Protein AF-A0A1V6AEE1-F1 (afdb_monomer_lite)

Radius of gyration: 28.02 Å; chains: 1; bounding box: 63×24×75 Å

Structure (mmCIF, N/CA/C/O backbone):
data_AF-A0A1V6AEE1-F1
#
_entry.id   AF-A0A1V6AEE1-F1
#
loop_
_atom_site.group_PDB
_atom_site.id
_atom_site.type_symbol
_atom_site.label_atom_id
_atom_site.label_alt_id
_atom_site.label_comp_id
_atom_site.label_asym_id
_atom_site.label_entity_id
_atom_site.label_seq_id
_atom_site.pdbx_PDB_ins_code
_atom_site.Cartn_x
_atom_site.Cartn_y
_atom_site.Cartn_z
_atom_site.occupancy
_atom_site.B_iso_or_equiv
_atom_site.auth_seq_id
_atom_site.auth_comp_id
_atom_site.auth_asym_id
_atom_site.auth_atom_id
_atom_site.pdbx_PDB_model_num
ATOM 1 N N . MET A 1 1 ? 30.302 4.296 -27.143 1.00 49.47 1 MET A N 1
ATOM 2 C CA . MET A 1 1 ? 30.174 4.136 -25.678 1.00 49.47 1 MET A CA 1
ATOM 3 C C . MET A 1 1 ? 28.692 4.082 -25.349 1.00 49.47 1 MET A C 1
ATOM 5 O O . MET A 1 1 ? 27.970 4.949 -25.819 1.00 49.47 1 MET A O 1
ATOM 9 N N . ASN A 1 2 ? 28.214 3.049 -24.653 1.00 59.69 2 ASN A N 1
ATOM 10 C CA . ASN A 1 2 ? 26.804 2.990 -24.255 1.00 59.69 2 ASN A CA 1
ATOM 11 C C . ASN A 1 2 ? 26.633 3.829 -22.979 1.00 59.69 2 ASN A C 1
ATOM 13 O O . ASN A 1 2 ? 27.269 3.529 -21.971 1.00 59.69 2 ASN A O 1
ATOM 17 N N . ASN A 1 3 ? 25.814 4.882 -23.032 1.00 82.38 3 ASN A N 1
ATOM 18 C CA . ASN A 1 3 ? 25.557 5.756 -21.886 1.00 82.38 3 ASN A CA 1
ATOM 19 C C . ASN A 1 3 ? 24.645 5.038 -20.886 1.00 82.38 3 ASN A C 1
ATOM 21 O O . ASN A 1 3 ? 23.433 4.951 -21.079 1.00 82.38 3 ASN A O 1
ATOM 25 N N . ILE A 1 4 ? 25.239 4.495 -19.825 1.00 87.75 4 ILE A N 1
ATOM 26 C CA . ILE A 1 4 ? 24.498 3.863 -18.731 1.00 87.75 4 ILE A CA 1
ATOM 27 C C . ILE A 1 4 ? 23.800 4.956 -17.920 1.00 87.75 4 ILE A C 1
ATOM 29 O O . ILE A 1 4 ? 24.441 5.900 -17.460 1.00 87.75 4 ILE A O 1
ATOM 33 N N . THR A 1 5 ? 22.489 4.816 -17.729 1.00 88.56 5 THR A N 1
ATOM 34 C CA . THR A 1 5 ? 21.646 5.795 -17.034 1.00 88.56 5 THR A CA 1
ATOM 35 C C . THR A 1 5 ? 20.886 5.136 -15.890 1.00 88.56 5 THR A C 1
ATOM 37 O O . THR A 1 5 ? 20.420 4.004 -15.998 1.00 88.56 5 THR A O 1
ATOM 40 N N . HIS A 1 6 ? 20.748 5.853 -14.776 1.00 89.94 6 HIS A N 1
ATOM 41 C CA . HIS A 1 6 ? 19.919 5.428 -13.653 1.00 89.94 6 HIS A CA 1
ATOM 42 C C . HIS A 1 6 ? 18.505 5.997 -13.793 1.00 89.94 6 HIS A C 1
ATOM 44 O O . HIS A 1 6 ? 18.302 7.205 -13.655 1.00 89.94 6 HIS A O 1
ATOM 50 N N . LEU A 1 7 ? 17.541 5.120 -14.058 1.00 90.31 7 LEU A N 1
ATOM 51 C CA . LEU A 1 7 ? 16.137 5.432 -14.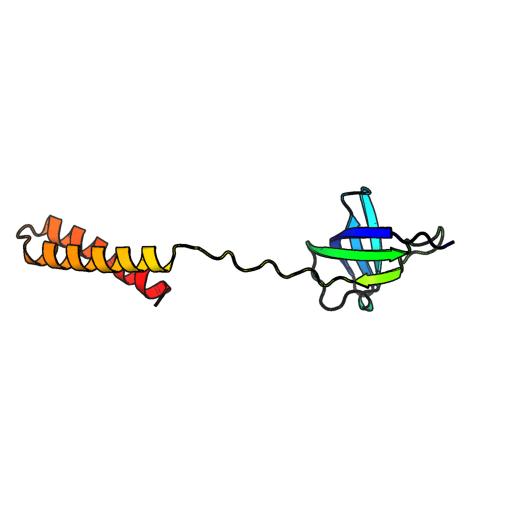278 1.00 90.31 7 LEU A CA 1
ATOM 52 C C . LEU A 1 7 ? 15.333 5.217 -12.992 1.00 90.31 7 LEU A C 1
ATOM 54 O O . LEU A 1 7 ? 15.110 4.087 -12.559 1.00 90.31 7 LEU A O 1
ATOM 58 N N . LYS A 1 8 ? 14.823 6.316 -12.433 1.00 91.69 8 LYS A N 1
ATOM 59 C CA . LYS A 1 8 ? 13.758 6.297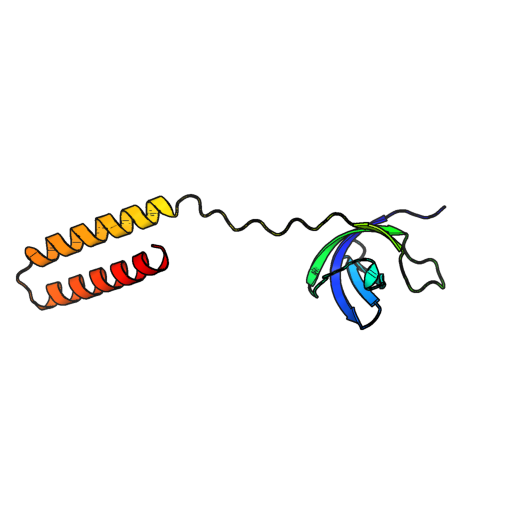 -11.423 1.00 91.69 8 LYS A CA 1
ATOM 60 C C . LYS A 1 8 ? 12.465 6.783 -12.051 1.00 91.69 8 LYS A C 1
ATOM 62 O O . LYS A 1 8 ? 12.425 7.877 -12.622 1.00 91.69 8 LYS A O 1
ATOM 67 N N . GLY A 1 9 ? 11.415 5.986 -11.930 1.00 91.88 9 GLY A N 1
ATOM 68 C CA . GLY A 1 9 ? 10.151 6.263 -12.598 1.00 91.88 9 GLY A CA 1
ATOM 69 C C . GLY A 1 9 ? 9.009 5.415 -12.072 1.00 91.88 9 GLY A C 1
ATOM 70 O O . GLY A 1 9 ? 9.118 4.766 -11.027 1.00 91.88 9 GLY A O 1
ATOM 71 N N . PHE A 1 10 ? 7.909 5.438 -12.807 1.00 92.75 10 PHE A N 1
ATOM 72 C CA . PHE A 1 10 ? 6.789 4.535 -12.594 1.00 92.75 10 PHE A CA 1
ATOM 73 C C . PHE A 1 10 ? 6.329 3.951 -13.924 1.00 92.75 10 PHE A C 1
ATOM 75 O O . PHE A 1 10 ? 6.543 4.550 -14.980 1.00 92.75 10 PHE A O 1
ATOM 82 N N . ILE A 1 11 ? 5.712 2.778 -13.859 1.00 93.06 11 ILE A N 1
ATOM 83 C CA . ILE A 1 11 ? 5.135 2.119 -15.027 1.00 93.06 11 ILE A CA 1
ATOM 84 C C . ILE A 1 11 ? 3.871 2.880 -15.433 1.00 93.06 11 ILE A C 1
ATOM 86 O O . ILE A 1 11 ? 2.918 2.953 -14.660 1.00 93.06 11 ILE A O 1
ATOM 90 N N . GLU A 1 12 ? 3.883 3.494 -16.612 1.00 93.56 12 GLU A N 1
ATOM 91 C CA . GLU A 1 12 ? 2.758 4.277 -17.140 1.00 93.56 12 GLU A CA 1
ATOM 92 C C . GLU A 1 12 ? 1.739 3.370 -17.837 1.00 93.56 12 GLU A C 1
ATOM 94 O O . GLU A 1 12 ? 0.537 3.528 -17.638 1.00 93.56 12 GLU A O 1
ATOM 99 N N . SER A 1 13 ? 2.215 2.390 -18.608 1.00 93.12 13 SER A N 1
ATOM 100 C CA . SER A 1 13 ? 1.375 1.419 -19.308 1.00 93.12 13 SER A CA 1
ATOM 101 C C . SER A 1 13 ? 2.107 0.095 -19.528 1.00 93.12 13 SER A C 1
ATOM 103 O O . SER A 1 13 ? 3.340 0.033 -19.540 1.00 93.12 13 SER A O 1
ATOM 105 N N . ILE A 1 14 ? 1.323 -0.970 -19.686 1.00 92.50 14 ILE A N 1
ATOM 106 C CA . ILE A 1 14 ? 1.785 -2.319 -20.010 1.00 92.50 14 ILE A CA 1
ATOM 107 C C . ILE A 1 14 ? 0.949 -2.792 -21.200 1.00 92.50 14 ILE A C 1
ATOM 109 O O . ILE A 1 14 ? -0.279 -2.765 -21.126 1.00 92.50 14 ILE A O 1
ATOM 113 N N . ASN A 1 15 ? 1.622 -3.193 -22.273 1.00 89.81 15 ASN A N 1
ATOM 114 C CA . ASN A 1 15 ? 1.046 -3.837 -23.453 1.00 89.81 15 ASN A CA 1
ATOM 115 C C . ASN A 1 15 ? 1.486 -5.313 -23.492 1.00 89.81 15 ASN A C 1
ATOM 117 O O . ASN A 1 15 ? 2.300 -5.732 -22.670 1.00 89.81 15 ASN A O 1
ATOM 121 N N . ASP A 1 16 ? 1.008 -6.081 -24.475 1.00 85.38 16 ASP A N 1
ATOM 122 C CA . ASP A 1 16 ? 1.259 -7.531 -24.565 1.00 85.38 16 ASP A CA 1
ATOM 123 C C . ASP A 1 16 ? 2.753 -7.919 -24.595 1.00 85.38 16 ASP A C 1
ATOM 125 O O . ASP A 1 16 ? 3.124 -8.955 -24.050 1.00 85.38 16 ASP A O 1
ATOM 129 N N . ASP A 1 17 ? 3.623 -7.082 -25.179 1.00 89.75 17 ASP A N 1
ATOM 130 C CA . ASP A 1 17 ? 5.069 -7.360 -25.303 1.00 89.75 17 ASP A CA 1
ATOM 131 C C . ASP A 1 17 ? 5.969 -6.282 -24.664 1.00 89.75 17 ASP A C 1
ATOM 133 O O . ASP A 1 17 ? 7.171 -6.479 -24.463 1.00 89.75 17 ASP A O 1
ATOM 137 N N . THR A 1 18 ? 5.405 -5.123 -24.305 1.00 92.81 18 THR A N 1
ATOM 138 C CA . THR A 1 18 ? 6.192 -3.954 -23.884 1.00 92.81 18 THR A CA 1
ATOM 139 C C . THR A 1 18 ? 5.668 -3.282 -22.624 1.00 92.81 18 THR A C 1
ATOM 141 O O . THR A 1 18 ? 4.470 -3.239 -22.352 1.00 92.81 18 THR A O 1
ATOM 144 N N . ILE A 1 19 ? 6.594 -2.711 -21.857 1.00 93.25 19 ILE A N 1
ATOM 145 C CA . ILE A 1 19 ? 6.320 -1.908 -20.666 1.00 93.25 19 ILE A CA 1
ATOM 146 C C . ILE A 1 19 ? 6.836 -0.493 -20.913 1.00 93.25 19 ILE A C 1
ATOM 148 O O . ILE A 1 19 ? 8.016 -0.304 -21.221 1.00 93.25 19 ILE A O 1
ATOM 152 N N . CYS A 1 20 ? 5.968 0.502 -20.725 1.00 93.62 20 CYS A N 1
ATOM 153 C CA . CYS A 1 20 ? 6.343 1.910 -20.748 1.00 93.62 20 CYS A CA 1
ATOM 154 C C . CYS A 1 20 ? 6.621 2.405 -19.327 1.00 93.62 20 CYS A C 1
ATOM 156 O O . CYS A 1 20 ? 5.742 2.390 -18.460 1.00 93.62 20 CYS A O 1
ATOM 158 N N . VAL A 1 21 ? 7.839 2.887 -19.089 1.00 93.44 21 VAL A N 1
ATOM 159 C CA . VAL A 1 21 ? 8.222 3.553 -17.842 1.00 93.44 21 VAL A CA 1
ATOM 160 C C . VAL A 1 21 ? 8.404 5.037 -18.103 1.00 93.44 21 VAL A C 1
ATOM 162 O O . VAL A 1 21 ? 9.221 5.443 -18.930 1.00 93.44 21 VAL A O 1
ATOM 165 N N . PHE A 1 22 ? 7.703 5.856 -17.330 1.00 93.94 22 PHE A N 1
ATOM 166 C CA . PHE A 1 22 ? 7.870 7.300 -17.356 1.00 93.94 22 PHE A CA 1
ATOM 167 C C . PHE A 1 22 ? 8.815 7.760 -16.241 1.00 93.94 22 PHE A C 1
ATOM 169 O O . PHE A 1 22 ? 8.624 7.435 -15.061 1.00 93.94 22 PHE A O 1
ATOM 176 N N . SER A 1 23 ? 9.826 8.556 -16.601 1.00 93.00 23 SER A N 1
ATOM 177 C CA . SER A 1 23 ? 10.674 9.252 -15.632 1.00 93.00 23 SER A CA 1
ATOM 178 C C . SER A 1 23 ? 10.273 10.711 -15.501 1.00 93.00 23 SER A C 1
ATOM 180 O O . SER A 1 23 ? 10.400 11.490 -16.441 1.00 93.00 23 SER A O 1
ATOM 182 N N . LYS A 1 24 ? 9.900 11.117 -14.284 1.00 89.19 24 LYS A N 1
ATOM 183 C CA . LYS A 1 24 ? 9.670 12.533 -13.960 1.00 89.19 24 LYS A CA 1
ATOM 184 C C . LYS A 1 24 ? 10.940 13.379 -14.029 1.00 89.19 24 LYS A C 1
ATOM 186 O O . LYS A 1 24 ? 10.840 14.578 -14.243 1.00 89.19 24 LYS A O 1
ATOM 191 N N . LYS A 1 25 ? 12.110 12.776 -13.791 1.00 87.75 25 LYS A N 1
ATOM 192 C CA . LYS A 1 25 ? 13.382 13.503 -13.715 1.00 87.75 25 LYS A CA 1
ATOM 193 C C . LYS A 1 25 ? 13.769 14.063 -15.080 1.00 87.75 25 LYS A C 1
ATOM 195 O O . LYS A 1 25 ? 14.105 15.234 -15.187 1.00 87.75 25 LYS A O 1
ATOM 200 N N . ASP A 1 26 ? 13.679 13.209 -16.090 1.00 85.75 26 ASP A N 1
ATOM 201 C CA . ASP A 1 26 ? 14.119 13.528 -17.445 1.00 85.75 26 ASP A CA 1
ATOM 202 C C . ASP A 1 26 ? 12.925 13.859 -18.364 1.00 85.75 26 ASP A C 1
ATOM 204 O O . ASP A 1 26 ? 13.114 14.170 -19.532 1.00 85.75 26 ASP A O 1
ATOM 208 N N . ASN A 1 27 ? 11.694 13.804 -17.830 1.00 89.12 27 ASN A N 1
ATOM 209 C CA . ASN A 1 27 ? 10.426 13.978 -18.547 1.00 89.12 27 ASN A CA 1
ATOM 210 C C . ASN A 1 27 ? 10.322 13.111 -19.818 1.00 89.12 27 ASN A C 1
ATOM 212 O O . ASN A 1 27 ? 9.785 13.529 -20.842 1.00 89.12 27 ASN A O 1
ATOM 216 N N . CYS A 1 28 ? 10.849 11.888 -19.736 1.00 89.31 28 CYS A N 1
ATOM 217 C CA . CYS A 1 28 ? 10.992 10.962 -20.855 1.00 89.31 28 CYS A CA 1
ATOM 218 C C . CYS A 1 28 ? 10.282 9.636 -20.578 1.00 89.31 28 CYS A C 1
ATOM 220 O O . CYS A 1 28 ? 10.165 9.192 -19.429 1.00 89.31 28 CYS A O 1
ATOM 222 N N . ARG A 1 29 ? 9.844 8.989 -21.662 1.00 91.62 29 ARG A N 1
ATOM 223 C CA . ARG A 1 29 ? 9.293 7.631 -21.665 1.00 91.62 29 ARG A CA 1
ATOM 224 C C . ARG A 1 29 ? 10.338 6.656 -22.181 1.00 91.62 29 ARG A C 1
ATOM 226 O O . ARG A 1 29 ? 11.010 6.938 -23.168 1.00 91.62 29 ARG A O 1
ATOM 233 N N . TYR A 1 30 ? 10.440 5.515 -21.519 1.00 92.44 30 TYR A N 1
ATOM 234 C CA . TYR A 1 30 ? 11.338 4.431 -21.889 1.00 92.44 30 TYR A CA 1
ATOM 235 C C . TYR A 1 30 ? 10.520 3.161 -22.091 1.00 92.44 30 TYR A C 1
ATOM 237 O O . TYR A 1 30 ? 9.717 2.803 -21.229 1.00 92.44 30 TYR A O 1
ATOM 245 N N . LEU A 1 31 ? 10.733 2.491 -23.220 1.00 93.31 31 LEU A N 1
ATOM 246 C CA . LEU A 1 31 ? 10.094 1.219 -23.539 1.00 93.31 31 LEU A CA 1
ATOM 247 C C . LEU A 1 31 ? 11.045 0.066 -23.227 1.00 93.31 31 LEU A C 1
ATOM 249 O O . LEU A 1 31 ? 12.230 0.125 -23.556 1.00 93.31 31 LEU A O 1
ATOM 253 N N . PHE A 1 32 ? 10.513 -0.982 -22.611 1.00 92.25 32 PHE A N 1
ATOM 254 C CA . PHE A 1 32 ? 11.228 -2.212 -22.266 1.00 92.25 32 PHE A CA 1
ATOM 255 C C . PHE A 1 32 ? 10.404 -3.424 -22.679 1.00 92.25 32 PHE A C 1
ATOM 257 O O . PHE A 1 32 ? 9.189 -3.308 -22.847 1.00 92.25 32 PHE A O 1
ATOM 264 N N . LYS A 1 33 ? 11.037 -4.595 -22.794 1.00 91.31 33 LYS A N 1
ATOM 265 C CA . LYS A 1 33 ? 10.291 -5.845 -22.971 1.00 91.31 33 LYS A CA 1
ATOM 266 C C . LYS A 1 33 ? 9.592 -6.229 -21.677 1.00 91.31 33 LYS A C 1
ATOM 268 O O . LYS A 1 33 ? 10.142 -6.041 -20.589 1.00 91.31 33 LYS A O 1
ATOM 273 N N . ILE A 1 34 ? 8.419 -6.843 -21.791 1.00 88.81 34 ILE A N 1
ATOM 274 C CA . ILE A 1 34 ? 7.667 -7.325 -20.626 1.00 88.81 34 ILE A CA 1
ATOM 275 C C . ILE A 1 34 ? 8.456 -8.354 -19.798 1.00 88.81 34 ILE A C 1
ATOM 277 O O . ILE A 1 34 ? 8.363 -8.385 -18.571 1.00 88.81 34 ILE A O 1
ATOM 281 N N . THR A 1 35 ? 9.315 -9.136 -20.457 1.00 87.25 35 THR A N 1
ATOM 282 C CA . THR A 1 35 ? 10.194 -10.128 -19.824 1.00 87.25 35 THR A CA 1
ATOM 283 C C . THR A 1 35 ? 11.257 -9.518 -18.916 1.00 87.25 35 THR A C 1
ATOM 285 O O . THR A 1 35 ? 11.738 -10.196 -18.010 1.00 87.25 35 THR A O 1
ATOM 288 N N . ASP A 1 36 ? 11.633 -8.257 -19.140 1.00 86.19 36 ASP A N 1
ATOM 289 C CA . ASP A 1 36 ? 12.726 -7.619 -18.402 1.00 86.19 36 ASP A CA 1
ATOM 290 C C . ASP A 1 36 ? 12.281 -7.126 -17.013 1.00 86.19 36 ASP A C 1
ATOM 292 O O . ASP A 1 36 ? 13.112 -6.942 -16.120 1.00 86.19 36 ASP A O 1
ATOM 296 N N . ILE A 1 37 ? 10.972 -6.926 -16.811 1.00 85.25 37 ILE A N 1
ATOM 297 C CA . ILE A 1 37 ? 10.373 -6.519 -15.532 1.00 85.25 37 ILE A CA 1
ATOM 298 C C . ILE A 1 37 ? 9.189 -7.451 -15.212 1.00 85.25 37 ILE A C 1
ATOM 300 O O . ILE A 1 37 ? 8.024 -7.070 -15.388 1.00 85.25 37 ILE A O 1
ATOM 304 N N . PRO A 1 38 ? 9.459 -8.680 -14.733 1.00 81.06 38 PRO A N 1
ATOM 305 C CA . PRO A 1 38 ? 8.413 -9.658 -14.460 1.00 81.06 38 PRO A CA 1
ATOM 306 C C . PRO A 1 38 ? 7.496 -9.203 -13.316 1.00 81.06 38 PRO A C 1
ATOM 308 O O . PRO A 1 38 ? 7.947 -8.583 -12.351 1.00 81.06 38 PRO A O 1
ATOM 311 N N . ASN A 1 39 ? 6.213 -9.576 -13.391 1.00 82.50 39 ASN A N 1
ATOM 312 C CA . ASN A 1 39 ? 5.176 -9.267 -12.390 1.00 82.50 39 ASN A CA 1
ATOM 313 C C . ASN A 1 39 ? 4.945 -7.765 -12.135 1.00 82.50 39 ASN A C 1
ATOM 315 O O . ASN A 1 39 ? 4.532 -7.377 -11.040 1.00 82.50 39 ASN A O 1
ATOM 319 N N . SER A 1 40 ? 5.221 -6.927 -13.129 1.00 83.69 40 SER A N 1
ATOM 320 C CA . SER A 1 40 ? 4.972 -5.490 -13.087 1.00 83.69 40 SER A CA 1
ATOM 321 C C . SER A 1 40 ? 3.479 -5.157 -13.142 1.00 83.69 40 SER A C 1
ATOM 323 O O . SER A 1 40 ? 2.697 -5.828 -13.816 1.00 83.69 40 SER A O 1
ATOM 325 N N . LYS A 1 41 ? 3.079 -4.088 -12.447 1.00 87.06 41 LYS A N 1
ATOM 326 C CA . LYS A 1 41 ? 1.746 -3.486 -12.554 1.00 87.06 41 LYS A CA 1
ATOM 327 C C . LYS A 1 41 ? 1.840 -2.017 -12.941 1.00 87.06 41 LYS A C 1
ATOM 329 O O . LYS A 1 41 ? 2.807 -1.327 -12.621 1.00 87.06 41 LYS A O 1
ATOM 334 N N . THR A 1 42 ? 0.798 -1.518 -13.598 1.00 89.62 42 THR A N 1
ATOM 335 C CA . THR A 1 42 ? 0.646 -0.085 -13.862 1.00 89.62 42 THR A CA 1
ATOM 336 C C . THR A 1 42 ? 0.741 0.700 -12.552 1.00 89.62 42 THR A C 1
ATOM 338 O O . THR A 1 42 ? 0.189 0.288 -11.532 1.00 89.62 42 THR A O 1
ATOM 341 N N . PHE A 1 43 ? 1.445 1.830 -12.588 1.00 89.44 43 PHE A N 1
ATOM 342 C CA . PHE A 1 43 ? 1.801 2.694 -11.458 1.00 89.44 43 PHE A CA 1
ATOM 343 C C . PHE A 1 43 ? 2.839 2.144 -10.468 1.00 89.44 43 PHE A C 1
ATOM 345 O O . PHE A 1 43 ? 3.191 2.854 -9.516 1.00 89.44 43 PHE A O 1
ATOM 352 N N . ASP A 1 44 ? 3.408 0.955 -10.696 1.00 88.31 44 ASP A N 1
ATOM 353 C CA . ASP A 1 44 ? 4.524 0.480 -9.878 1.00 88.31 44 ASP A CA 1
ATOM 354 C C . ASP A 1 44 ? 5.741 1.394 -10.032 1.00 88.31 44 ASP A C 1
ATOM 356 O O . ASP A 1 44 ? 6.119 1.801 -11.132 1.00 88.31 44 ASP A O 1
ATOM 360 N N . LYS A 1 45 ? 6.385 1.703 -8.904 1.00 89.31 45 LYS A N 1
ATOM 361 C CA . LYS A 1 45 ? 7.639 2.462 -8.882 1.00 89.31 45 LYS A CA 1
ATOM 362 C C . LYS A 1 45 ? 8.802 1.547 -9.234 1.00 89.31 45 LYS A C 1
ATOM 364 O O . LYS A 1 45 ? 8.947 0.476 -8.641 1.00 89.31 45 LYS A O 1
ATOM 369 N N . VAL A 1 46 ? 9.675 2.024 -10.113 1.00 88.69 46 VAL A N 1
ATOM 370 C CA . VAL A 1 46 ? 10.857 1.289 -10.571 1.00 88.69 46 VAL A CA 1
ATOM 371 C C . VAL A 1 46 ? 12.137 2.088 -10.335 1.00 88.69 46 VAL A C 1
ATOM 373 O O . VAL A 1 46 ? 12.144 3.321 -10.392 1.00 88.69 46 VAL A O 1
ATOM 376 N N . ASP A 1 47 ? 13.214 1.360 -10.043 1.00 89.62 47 ASP A N 1
ATOM 377 C CA . ASP A 1 47 ? 14.570 1.881 -9.858 1.00 89.62 47 ASP A CA 1
ATOM 378 C C . ASP A 1 47 ? 15.530 0.982 -10.654 1.00 89.62 47 ASP A C 1
ATOM 380 O O . ASP A 1 47 ? 15.869 -0.130 -10.230 1.00 89.62 47 ASP A O 1
ATOM 384 N N . LEU A 1 48 ? 15.870 1.417 -11.867 1.00 89.12 48 LEU A N 1
ATOM 385 C CA . LEU A 1 48 ? 16.529 0.608 -12.893 1.00 89.12 48 LEU A CA 1
ATOM 386 C C . LEU A 1 48 ? 17.848 1.250 -13.330 1.00 89.12 48 LEU A C 1
ATOM 388 O O . LEU A 1 48 ? 17.961 2.468 -13.450 1.00 89.12 48 LEU A O 1
ATOM 392 N N . LEU A 1 49 ? 18.845 0.427 -13.638 1.00 90.88 49 LEU A N 1
ATOM 393 C CA . LEU A 1 49 ? 20.006 0.829 -14.428 1.00 90.88 49 LEU A CA 1
ATOM 394 C C . LEU A 1 49 ? 19.781 0.383 -15.866 1.00 90.88 49 LEU A C 1
ATOM 396 O O . LEU A 1 49 ? 19.607 -0.810 -16.122 1.00 90.88 49 LEU A O 1
ATOM 400 N N . ILE A 1 50 ? 19.783 1.339 -16.789 1.00 91.94 50 ILE A N 1
ATOM 401 C CA . ILE A 1 50 ? 19.396 1.123 -18.182 1.00 91.94 50 ILE A CA 1
ATOM 402 C C . ILE A 1 50 ? 20.452 1.638 -19.155 1.00 91.94 50 ILE A C 1
ATOM 404 O O . ILE A 1 50 ? 21.254 2.516 -18.835 1.00 91.94 50 ILE A O 1
ATOM 408 N N . ILE A 1 51 ? 20.403 1.116 -20.372 1.00 90.81 51 ILE A N 1
ATOM 409 C CA . ILE A 1 51 ? 20.971 1.737 -21.563 1.00 90.81 51 ILE A CA 1
ATOM 410 C C . ILE A 1 51 ? 19.773 2.238 -22.381 1.00 90.81 51 ILE A C 1
ATOM 412 O O . ILE A 1 51 ? 18.987 1.402 -22.838 1.00 90.81 51 ILE A O 1
ATOM 416 N N . PRO A 1 52 ? 19.595 3.563 -22.534 1.00 89.00 52 PRO A N 1
ATOM 417 C CA . PRO A 1 52 ? 18.549 4.115 -23.388 1.00 89.00 52 PRO A CA 1
ATOM 418 C C . PRO A 1 52 ? 18.685 3.606 -24.825 1.00 89.00 52 PRO A C 1
ATOM 420 O O . PRO A 1 52 ? 19.805 3.394 -25.300 1.00 89.00 52 PRO A O 1
ATOM 423 N N . ALA A 1 53 ? 17.554 3.438 -25.507 1.00 88.38 53 ALA A N 1
ATOM 424 C CA . ALA A 1 53 ? 17.527 3.077 -26.919 1.00 88.38 53 ALA A CA 1
ATOM 425 C C . ALA A 1 53 ? 18.317 4.093 -27.762 1.00 88.38 53 ALA A C 1
ATOM 427 O O . ALA A 1 53 ? 18.256 5.306 -27.523 1.00 88.38 53 ALA A O 1
ATOM 428 N N . LYS A 1 54 ? 19.086 3.604 -28.737 1.00 85.31 54 LYS A N 1
ATOM 429 C CA . LYS A 1 54 ? 19.766 4.477 -29.704 1.00 85.31 54 LYS A CA 1
ATOM 430 C C . LYS A 1 54 ? 18.763 5.034 -30.722 1.00 85.31 54 LYS A C 1
ATOM 432 O O . LYS A 1 54 ? 17.696 4.455 -30.899 1.00 85.31 54 LYS A O 1
ATOM 437 N N . PRO A 1 55 ? 19.090 6.123 -31.441 1.00 76.12 55 PRO A N 1
ATOM 438 C CA . PRO A 1 55 ? 18.265 6.582 -32.556 1.00 76.12 55 PRO A CA 1
ATOM 439 C C . PRO A 1 55 ? 18.028 5.444 -33.565 1.00 76.12 55 PRO A C 1
ATOM 441 O O . PRO A 1 55 ? 18.990 4.901 -34.106 1.00 76.12 55 PRO A O 1
ATOM 444 N N . GLY A 1 56 ? 16.762 5.077 -33.786 1.00 76.19 56 GLY A N 1
ATOM 445 C CA . GLY A 1 56 ? 16.358 3.948 -34.638 1.00 76.19 56 GLY A CA 1
ATOM 446 C C . GLY A 1 56 ? 16.098 2.626 -33.901 1.00 76.19 56 GLY A C 1
ATOM 447 O O . GLY A 1 56 ? 15.617 1.682 -34.517 1.00 76.19 56 GLY A O 1
ATOM 448 N N . GLU A 1 57 ? 16.372 2.552 -32.598 1.00 82.81 57 GLU A N 1
ATOM 449 C CA . GLU A 1 57 ? 15.945 1.452 -31.729 1.00 82.81 57 GLU A CA 1
ATOM 450 C C . GLU A 1 57 ? 14.706 1.881 -30.928 1.00 82.81 57 GLU A C 1
ATOM 452 O O . GLU A 1 57 ? 14.629 3.005 -30.435 1.00 82.81 57 GLU A O 1
ATOM 457 N N . GLU A 1 58 ? 13.738 0.978 -30.770 1.00 81.62 58 GLU A N 1
ATOM 458 C CA . GLU A 1 58 ? 12.507 1.264 -30.018 1.00 81.62 58 GLU A CA 1
ATOM 459 C C . GLU A 1 58 ? 12.626 0.909 -28.529 1.00 81.62 58 GLU A C 1
ATOM 461 O O . GLU A 1 58 ? 12.017 1.557 -27.679 1.00 81.62 58 GLU A O 1
ATOM 466 N N . LEU A 1 59 ? 13.429 -0.108 -28.195 1.00 89.75 59 LEU A N 1
ATOM 467 C CA . LEU A 1 59 ? 13.499 -0.681 -26.850 1.00 89.75 59 LEU A CA 1
ATOM 468 C C . LEU A 1 59 ? 14.809 -0.329 -26.147 1.00 89.75 59 LEU A C 1
ATOM 470 O O . LEU A 1 59 ? 15.904 -0.536 -26.667 1.00 89.75 59 LEU A O 1
ATOM 474 N N . SER A 1 60 ? 14.686 0.158 -24.916 1.00 90.44 60 SER A N 1
ATOM 475 C CA . SER A 1 60 ? 15.809 0.357 -24.004 1.00 90.44 60 SER A CA 1
ATOM 476 C C . SER A 1 60 ? 16.192 -0.967 -23.342 1.00 90.44 60 SER A C 1
ATOM 478 O O . SER A 1 60 ? 15.357 -1.850 -23.147 1.00 90.44 60 SER A O 1
ATOM 480 N N . ARG A 1 61 ? 17.462 -1.110 -22.953 1.00 89.25 61 ARG A N 1
ATOM 481 C CA . ARG A 1 61 ? 17.966 -2.334 -22.314 1.00 89.25 61 ARG A CA 1
ATOM 482 C C . ARG A 1 61 ? 18.146 -2.138 -20.816 1.00 89.25 61 ARG A C 1
ATOM 484 O O . ARG A 1 61 ? 18.804 -1.187 -20.398 1.00 89.25 61 ARG A O 1
ATOM 491 N N . ILE A 1 62 ? 17.640 -3.066 -20.008 1.00 89.94 62 ILE A N 1
ATOM 492 C CA . ILE A 1 62 ? 17.874 -3.086 -18.557 1.00 89.94 62 ILE A CA 1
ATOM 493 C C . ILE A 1 62 ? 19.174 -3.842 -18.267 1.00 89.94 62 ILE A C 1
ATOM 495 O O . ILE A 1 62 ? 19.379 -4.962 -18.728 1.00 89.94 62 ILE A O 1
ATOM 499 N N . LEU A 1 63 ? 20.074 -3.212 -17.512 1.00 86.88 63 LEU A N 1
ATOM 500 C CA . LEU A 1 63 ? 21.308 -3.828 -17.016 1.00 86.88 63 LEU A CA 1
ATOM 501 C C . LEU A 1 63 ? 21.127 -4.401 -15.613 1.00 86.88 63 LEU A C 1
ATOM 503 O O . LEU A 1 63 ? 21.716 -5.421 -15.271 1.00 86.88 63 LEU A O 1
ATOM 507 N N . SER A 1 64 ? 20.337 -3.725 -14.783 1.00 81.69 64 SER A N 1
ATOM 508 C CA . SER A 1 64 ? 20.029 -4.173 -13.432 1.00 81.69 64 SER A CA 1
ATOM 509 C C . SER A 1 64 ? 18.715 -3.556 -12.979 1.00 81.69 64 SER A C 1
ATOM 511 O O . SER A 1 64 ? 18.506 -2.351 -13.128 1.00 81.69 64 SER A O 1
ATOM 513 N N . ALA A 1 65 ? 17.846 -4.378 -12.401 1.00 76.94 65 ALA A N 1
ATOM 514 C CA . ALA A 1 65 ? 16.665 -3.923 -11.693 1.00 76.94 65 ALA A CA 1
ATOM 515 C C . ALA A 1 65 ? 16.927 -4.050 -10.192 1.00 76.94 65 ALA A C 1
ATOM 517 O O . ALA A 1 65 ? 17.159 -5.154 -9.690 1.00 76.94 65 ALA A O 1
ATOM 518 N N . LYS A 1 66 ? 16.888 -2.937 -9.452 1.00 69.31 66 LYS A N 1
ATOM 519 C CA . LYS A 1 66 ? 16.780 -3.047 -7.996 1.00 69.31 66 LYS A CA 1
ATOM 520 C C . LYS A 1 66 ? 15.325 -3.386 -7.683 1.00 69.31 66 LYS A C 1
ATOM 522 O O . LYS A 1 66 ? 14.442 -2.656 -8.135 1.00 69.31 66 LYS A O 1
ATOM 527 N N . PRO A 1 67 ? 15.045 -4.449 -6.909 1.00 60.06 67 PRO A N 1
ATOM 528 C CA . PRO A 1 67 ? 13.681 -4.720 -6.487 1.00 60.06 67 PRO A CA 1
ATOM 529 C C . PRO A 1 67 ? 13.171 -3.490 -5.737 1.00 60.06 67 PRO A C 1
ATOM 531 O O . PRO A 1 67 ? 13.792 -3.052 -4.758 1.00 60.06 67 PRO A O 1
ATOM 534 N N . SER A 1 68 ? 12.069 -2.900 -6.212 1.00 60.12 68 SER A N 1
ATOM 535 C CA . SER A 1 68 ? 11.444 -1.803 -5.486 1.00 60.12 68 SER A CA 1
ATOM 536 C C . SER A 1 68 ? 11.028 -2.371 -4.131 1.00 60.12 68 SER A C 1
ATOM 538 O O . SER A 1 68 ? 10.306 -3.366 -4.025 1.00 60.12 68 SER A O 1
ATOM 540 N N . LYS A 1 69 ? 11.616 -1.837 -3.056 1.00 58.66 69 LYS A N 1
ATOM 541 C CA . LYS A 1 69 ? 11.290 -2.303 -1.710 1.00 58.66 69 LYS A CA 1
ATOM 542 C C . LYS A 1 69 ? 9.799 -2.057 -1.527 1.00 58.66 69 LYS A C 1
ATOM 544 O O . LYS A 1 69 ? 9.379 -0.900 -1.548 1.00 58.66 69 LYS A O 1
ATOM 549 N N . LYS A 1 70 ? 9.021 -3.133 -1.355 1.00 59.47 70 LYS A N 1
ATOM 550 C CA . LYS A 1 70 ? 7.601 -3.026 -1.009 1.00 59.47 70 LYS A CA 1
ATOM 551 C C . LYS A 1 70 ? 7.478 -2.029 0.149 1.00 59.47 70 LYS A C 1
ATOM 553 O O . LYS A 1 70 ? 8.272 -2.131 1.096 1.00 59.47 70 LYS A O 1
ATOM 558 N N . PRO A 1 71 ? 6.562 -1.048 0.072 1.00 61.97 71 PRO A N 1
ATOM 559 C CA . PRO A 1 71 ? 6.369 -0.113 1.166 1.00 61.97 71 PRO A CA 1
ATOM 560 C C . PRO A 1 71 ? 6.104 -0.928 2.429 1.00 61.97 71 PRO A C 1
ATOM 562 O O . PRO A 1 71 ? 5.253 -1.818 2.443 1.00 61.97 71 PRO A O 1
ATOM 565 N N . LYS A 1 72 ? 6.905 -0.688 3.470 1.00 64.88 72 LYS A N 1
ATOM 566 C CA . LYS A 1 72 ? 6.693 -1.360 4.749 1.00 64.88 72 LYS A CA 1
ATOM 567 C C . LYS A 1 72 ? 5.314 -0.938 5.263 1.00 64.88 72 LYS A C 1
ATOM 569 O O . LYS A 1 72 ? 5.002 0.251 5.165 1.00 64.88 72 LYS A O 1
ATOM 574 N N . PRO A 1 73 ? 4.517 -1.864 5.823 1.00 65.25 73 PRO A N 1
ATOM 575 C CA . PRO A 1 73 ? 3.312 -1.491 6.547 1.00 65.25 73 PRO A CA 1
ATOM 576 C C . PRO A 1 73 ? 3.648 -0.390 7.552 1.00 65.25 73 PRO A C 1
ATOM 578 O O . PRO A 1 73 ? 4.692 -0.450 8.215 1.00 65.25 73 PRO A O 1
ATOM 581 N N . ILE A 1 74 ? 2.791 0.627 7.633 1.00 68.94 74 ILE A N 1
ATOM 582 C CA . ILE A 1 74 ? 2.942 1.704 8.610 1.00 68.94 74 ILE A CA 1
ATOM 583 C C . ILE A 1 74 ? 2.890 1.050 9.992 1.00 68.94 74 ILE A C 1
ATOM 585 O O . ILE A 1 74 ? 1.862 0.517 10.400 1.00 68.94 74 ILE A O 1
ATOM 589 N N . LYS A 1 75 ? 4.019 1.048 10.706 1.00 61.47 75 LYS A N 1
ATOM 590 C CA . LYS A 1 75 ? 4.056 0.602 12.098 1.00 61.47 75 LYS A CA 1
ATOM 591 C C . LYS A 1 75 ? 3.381 1.675 12.946 1.00 61.47 75 LYS A C 1
ATOM 593 O O . LYS A 1 75 ? 3.972 2.724 13.188 1.00 61.47 75 LYS A O 1
ATOM 598 N N . ILE A 1 76 ? 2.153 1.421 13.386 1.00 66.69 76 ILE A N 1
ATOM 599 C CA . ILE A 1 76 ? 1.459 2.287 14.342 1.00 66.69 76 ILE A CA 1
ATOM 600 C C . ILE A 1 76 ? 2.098 2.041 15.714 1.00 66.69 76 ILE A C 1
ATOM 602 O O . ILE A 1 76 ? 1.846 1.019 16.348 1.00 66.69 76 ILE A O 1
ATOM 606 N N . ALA A 1 77 ? 2.966 2.956 16.152 1.00 61.69 77 ALA A N 1
ATOM 607 C CA . ALA A 1 77 ? 3.826 2.769 17.325 1.00 61.69 77 ALA A CA 1
ATOM 608 C C . ALA A 1 77 ? 3.074 2.610 18.664 1.00 61.69 77 ALA A C 1
ATOM 610 O O . ALA A 1 77 ? 3.664 2.138 19.625 1.00 61.69 77 ALA A O 1
ATOM 611 N N . ASN A 1 78 ? 1.780 2.936 18.725 1.00 71.25 78 ASN A N 1
ATOM 612 C CA . ASN A 1 78 ? 1.020 3.022 19.980 1.00 71.25 78 ASN A CA 1
ATOM 613 C C . ASN A 1 78 ? -0.291 2.219 19.963 1.00 71.25 78 ASN A C 1
ATOM 615 O O . ASN A 1 78 ? -1.203 2.489 20.744 1.00 71.25 78 ASN A O 1
ATOM 619 N N . PHE A 1 79 ? -0.412 1.247 19.060 1.00 73.88 79 PHE A N 1
ATOM 620 C CA . PHE A 1 79 ? -1.660 0.508 18.873 1.00 73.88 79 PHE A CA 1
ATOM 621 C C . PHE A 1 79 ? -2.043 -0.355 20.091 1.00 73.88 79 PHE A C 1
ATOM 623 O O . PHE A 1 79 ? -3.193 -0.354 20.523 1.00 73.88 79 PHE A O 1
ATOM 630 N N . SER A 1 80 ? -1.065 -1.019 20.712 1.00 81.31 80 SER A N 1
ATOM 631 C CA . SER A 1 80 ? -1.263 -1.797 21.944 1.00 81.31 80 SER A CA 1
ATOM 632 C C . SER A 1 80 ? -1.700 -0.922 23.122 1.00 81.31 80 SER A C 1
ATOM 634 O O . SER A 1 80 ? -2.566 -1.311 23.904 1.00 81.31 80 SER A O 1
ATOM 636 N N . THR A 1 81 ? -1.137 0.283 23.228 1.00 84.44 81 THR A N 1
ATOM 637 C CA . THR A 1 81 ? -1.509 1.270 24.246 1.00 84.44 81 THR A CA 1
ATOM 638 C C . THR A 1 81 ? -2.959 1.718 24.069 1.00 84.44 81 THR A C 1
ATOM 640 O O . THR A 1 81 ? -3.703 1.753 25.047 1.00 84.44 81 THR A O 1
ATOM 643 N N . LEU A 1 82 ? -3.392 1.988 22.832 1.00 85.50 82 LEU A N 1
ATOM 644 C CA . LEU A 1 82 ? -4.783 2.341 22.532 1.00 85.50 82 LEU A CA 1
ATOM 645 C C . LEU A 1 82 ? -5.752 1.221 22.938 1.00 85.50 82 LEU A C 1
ATOM 647 O O . LEU A 1 82 ? -6.702 1.489 23.672 1.00 85.50 82 LEU A O 1
ATOM 651 N N . LEU A 1 83 ? -5.482 -0.026 22.536 1.00 89.31 83 LEU A N 1
ATOM 652 C CA . LEU A 1 83 ? -6.311 -1.177 22.919 1.00 89.31 83 LEU A CA 1
ATOM 653 C C . LEU A 1 83 ? -6.414 -1.327 24.440 1.00 89.31 83 LEU A C 1
ATOM 655 O O . LEU A 1 83 ? -7.507 -1.515 24.973 1.00 89.31 83 LEU A O 1
ATOM 659 N N . LYS A 1 84 ? -5.297 -1.162 25.158 1.00 89.38 84 LYS A N 1
ATOM 660 C CA . LYS A 1 84 ? -5.285 -1.200 26.625 1.00 89.38 84 LYS A CA 1
ATOM 661 C C . LYS A 1 84 ? -6.186 -0.119 27.234 1.00 89.38 84 LYS A C 1
ATOM 663 O O . LYS A 1 84 ? -6.942 -0.411 28.158 1.00 89.38 84 LYS A O 1
ATOM 668 N N . HIS A 1 85 ? -6.150 1.109 26.715 1.00 91.06 85 HIS A N 1
ATOM 669 C CA . HIS A 1 85 ? -7.031 2.185 27.183 1.00 91.06 85 HIS A CA 1
ATOM 670 C C . HIS A 1 85 ? -8.507 1.928 26.864 1.00 91.06 85 HIS A C 1
ATOM 672 O O . HIS A 1 85 ? -9.355 2.233 27.702 1.00 91.06 85 HIS A O 1
ATOM 678 N N . MET A 1 86 ? -8.820 1.340 25.705 1.00 92.19 86 MET A N 1
ATOM 679 C CA . MET A 1 86 ? -10.195 0.965 25.354 1.00 92.19 86 MET A CA 1
ATOM 680 C C . MET A 1 86 ? -10.749 -0.085 26.320 1.00 92.19 86 MET A C 1
ATOM 682 O O . MET A 1 86 ? -11.867 0.073 26.804 1.00 92.19 86 MET A O 1
ATOM 686 N N . ILE A 1 87 ? -9.952 -1.104 26.661 1.00 92.50 87 ILE A N 1
ATOM 687 C CA . ILE A 1 87 ? -10.338 -2.141 27.630 1.00 92.50 87 ILE A CA 1
ATOM 688 C C . ILE A 1 87 ? -10.587 -1.524 29.012 1.00 92.50 87 ILE A C 1
ATOM 690 O O . ILE A 1 87 ? -11.657 -1.725 29.578 1.00 92.50 87 ILE A O 1
ATOM 694 N N . ILE A 1 88 ? -9.652 -0.711 29.520 1.00 93.56 88 ILE A N 1
ATOM 695 C CA . ILE A 1 88 ? -9.797 -0.050 30.831 1.00 93.56 88 ILE A CA 1
ATOM 696 C C . ILE A 1 88 ? -11.035 0.854 30.860 1.00 93.56 88 ILE A C 1
ATOM 698 O O . ILE A 1 88 ? -11.771 0.876 31.843 1.00 93.56 88 ILE A O 1
ATOM 702 N N . THR A 1 89 ? -11.272 1.613 29.788 1.00 93.44 89 THR A N 1
ATOM 703 C CA . THR A 1 89 ? -12.442 2.499 29.696 1.00 93.44 89 THR A CA 1
ATOM 704 C C . THR A 1 89 ? -13.741 1.701 29.680 1.00 93.44 89 THR A C 1
ATOM 706 O O . THR A 1 89 ? -14.689 2.093 30.354 1.00 93.44 89 THR A O 1
ATOM 709 N N . LYS A 1 90 ? -13.776 0.563 28.974 1.00 92.88 90 LYS A N 1
ATOM 710 C CA . LYS A 1 90 ? -14.936 -0.334 28.962 1.00 92.88 90 LYS A CA 1
ATOM 711 C C . LYS A 1 90 ? -15.260 -0.835 30.368 1.00 92.88 90 LYS A C 1
ATOM 713 O O . LYS A 1 90 ? -16.407 -0.744 30.782 1.00 92.88 90 LYS A O 1
ATOM 718 N N . GLU A 1 91 ? -14.264 -1.316 31.110 1.00 93.44 91 GLU A N 1
ATOM 719 C CA . GLU A 1 91 ? -14.497 -1.823 32.470 1.00 93.44 91 GLU A CA 1
ATOM 720 C C . GLU A 1 91 ? -14.969 -0.734 33.434 1.00 93.44 91 GLU A C 1
ATOM 722 O O . GLU A 1 91 ? -15.861 -0.972 34.240 1.00 93.44 91 GLU A O 1
ATOM 727 N N . ARG A 1 92 ? -14.449 0.491 33.302 1.00 92.38 92 ARG A N 1
ATOM 728 C CA . ARG A 1 92 ? -14.943 1.633 34.085 1.00 92.38 92 ARG A CA 1
ATOM 729 C C . ARG A 1 92 ? -16.399 1.968 33.774 1.00 92.38 92 ARG A C 1
ATOM 731 O O . ARG A 1 92 ? -17.147 2.278 34.694 1.00 92.38 92 ARG A O 1
ATOM 738 N N . LEU A 1 93 ? -16.790 1.921 32.500 1.00 92.50 93 LEU A N 1
ATOM 739 C CA . LEU A 1 93 ? -18.172 2.169 32.092 1.00 92.50 93 LEU A CA 1
ATOM 740 C C . LEU A 1 93 ? -19.119 1.089 32.621 1.00 92.50 93 LEU A C 1
ATOM 742 O O . LEU A 1 93 ? -20.184 1.445 33.104 1.00 92.50 93 LEU A O 1
ATOM 746 N N . ILE A 1 94 ? -18.712 -0.186 32.603 1.00 91.44 94 ILE A N 1
ATOM 747 C CA . ILE A 1 94 ? -19.488 -1.290 33.195 1.00 91.44 94 ILE A CA 1
ATOM 748 C C . ILE A 1 94 ? -19.692 -1.052 34.697 1.00 91.44 94 ILE A C 1
ATOM 750 O O . ILE A 1 94 ? -20.824 -1.066 35.162 1.00 91.44 94 ILE A O 1
ATOM 754 N N . ALA A 1 95 ? -18.626 -0.729 35.437 1.00 91.44 95 ALA A N 1
ATOM 755 C CA . ALA A 1 95 ? -18.734 -0.431 36.867 1.00 91.44 95 ALA A CA 1
ATOM 756 C C . ALA A 1 95 ? -19.638 0.786 37.150 1.00 91.44 95 ALA A C 1
ATOM 758 O O . ALA A 1 95 ? -20.432 0.771 38.081 1.00 91.44 95 ALA A O 1
ATOM 759 N N . THR A 1 96 ? -19.566 1.827 36.312 1.00 88.25 96 THR A N 1
ATOM 760 C CA . THR A 1 96 ? -20.437 3.012 36.443 1.00 88.25 96 THR A CA 1
ATOM 761 C C . THR A 1 96 ? -21.899 2.665 36.154 1.00 88.25 96 THR A C 1
ATOM 763 O O . THR A 1 96 ? -22.795 3.201 36.792 1.00 88.25 96 THR A O 1
ATOM 766 N N . GLN A 1 97 ? -22.152 1.758 35.206 1.00 88.50 97 GLN A N 1
ATOM 767 C CA . GLN A 1 97 ? -23.496 1.299 34.866 1.00 88.50 97 GLN A CA 1
ATOM 768 C C . GLN A 1 97 ? -24.165 0.547 36.024 1.00 88.50 97 GLN A C 1
ATOM 770 O O . GLN A 1 97 ? -25.366 0.697 36.221 1.00 88.50 97 GLN A O 1
ATOM 775 N N . GLU A 1 98 ? -23.399 -0.246 36.778 1.00 86.62 98 GLU A N 1
ATOM 776 C CA . GLU A 1 98 ? -23.888 -1.006 37.939 1.00 86.62 98 GLU A CA 1
ATOM 777 C C . GLU A 1 98 ? -24.300 -0.099 39.113 1.00 86.62 98 GLU A C 1
ATOM 779 O O . GLU A 1 98 ? -25.179 -0.462 39.895 1.00 86.62 98 GLU A O 1
ATOM 784 N N . GLU A 1 99 ? -23.690 1.083 39.228 1.00 85.44 99 GLU A N 1
ATOM 785 C CA . GLU A 1 99 ? -23.960 2.063 40.289 1.00 85.44 99 GLU A CA 1
ATOM 786 C C . GLU A 1 99 ? -25.0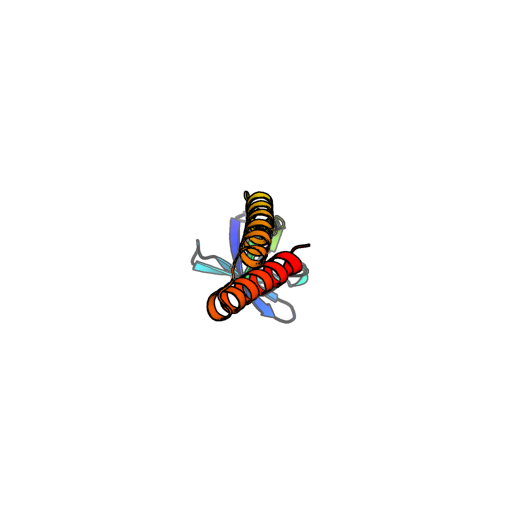65 3.079 39.921 1.00 85.44 99 GLU A C 1
ATOM 788 O O . GLU A 1 99 ? -25.600 3.764 40.797 1.00 85.44 99 GLU A O 1
ATOM 793 N N . GLU A 1 100 ? -25.431 3.182 38.641 1.00 81.19 100 GLU A N 1
ATOM 794 C CA . GLU A 1 100 ? -26.347 4.196 38.110 1.00 81.19 100 GLU A CA 1
ATOM 795 C C . GLU A 1 100 ? -27.823 3.762 38.213 1.00 81.19 100 GLU A C 1
ATOM 797 O O . GLU A 1 100 ? -28.212 2.696 37.740 1.00 81.19 100 GLU A O 1
ATOM 802 N N . GLN A 1 101 ? -28.678 4.608 38.805 1.00 74.44 101 GLN A N 1
ATOM 803 C CA . GLN A 1 101 ? -30.108 4.301 39.009 1.00 74.44 101 GLN A CA 1
ATOM 804 C C . GLN A 1 101 ? -31.037 4.898 37.941 1.00 74.44 101 GLN A C 1
ATOM 806 O O . GLN A 1 101 ? -32.227 4.576 37.912 1.00 74.44 101 GLN A O 1
ATOM 811 N N . ASN A 1 102 ? -30.529 5.782 37.080 1.00 82.81 102 ASN A N 1
ATOM 812 C CA . ASN A 1 102 ? -31.322 6.440 36.046 1.00 82.81 102 ASN A CA 1
ATOM 813 C C . ASN A 1 102 ? -31.274 5.651 34.726 1.00 82.81 102 ASN A C 1
ATOM 815 O O . ASN A 1 102 ? -30.223 5.497 34.115 1.00 82.81 102 ASN A O 1
ATOM 819 N N . SER A 1 103 ? -32.438 5.201 34.253 1.00 76.50 103 SER A N 1
ATOM 820 C CA . SER A 1 103 ? -32.564 4.370 33.051 1.00 76.50 103 SER A CA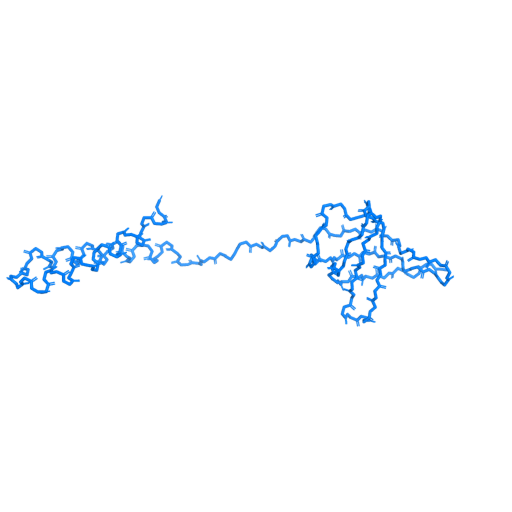 1
ATOM 821 C C . SER A 1 103 ? -32.024 5.026 31.776 1.00 76.50 103 SER A C 1
ATOM 823 O O . SER A 1 103 ? -31.444 4.339 30.940 1.00 76.50 103 SER A O 1
ATOM 825 N N . GLU A 1 104 ? -32.172 6.346 31.622 1.00 82.38 104 GLU A N 1
ATOM 826 C CA . GLU A 1 104 ? -31.719 7.057 30.416 1.00 82.38 104 GLU A CA 1
ATOM 827 C C . GLU A 1 104 ? -30.184 7.142 30.350 1.00 82.38 104 GLU A C 1
ATOM 829 O O . GLU A 1 104 ? -29.586 7.003 29.280 1.00 82.38 104 GLU A O 1
ATOM 834 N N . SER A 1 105 ? -29.510 7.308 31.494 1.00 81.69 105 SER A N 1
ATOM 835 C CA . SER A 1 105 ? -28.044 7.273 31.550 1.00 81.69 105 SER A CA 1
ATOM 836 C C . SER A 1 105 ? -27.506 5.848 31.409 1.00 81.69 105 SER A C 1
ATOM 838 O O . SER A 1 105 ? -26.480 5.661 30.748 1.00 81.69 105 SER A O 1
ATOM 840 N N . THR A 1 106 ? -28.206 4.837 31.935 1.00 87.38 106 THR A N 1
ATOM 841 C CA . THR A 1 106 ? -27.848 3.421 31.751 1.00 87.38 106 THR A CA 1
ATOM 842 C C . THR A 1 106 ? -27.831 3.021 30.271 1.00 87.38 106 THR A C 1
ATOM 844 O O . THR A 1 106 ? -26.887 2.356 29.838 1.00 87.38 106 THR A O 1
ATOM 847 N N . GLU A 1 107 ? -28.819 3.452 29.478 1.00 89.69 107 GLU A N 1
ATOM 848 C CA . GLU A 1 107 ? -28.874 3.181 28.031 1.00 89.69 107 GLU A CA 1
ATOM 849 C C . GLU A 1 107 ? -27.697 3.825 27.282 1.00 89.69 107 GLU A C 1
ATOM 851 O O . GLU A 1 107 ? -27.001 3.157 26.513 1.00 89.69 107 GLU A O 1
ATOM 856 N N . GLN A 1 108 ? -27.384 5.093 27.571 1.00 90.00 108 GLN A N 1
ATOM 857 C CA . GLN A 1 108 ? -26.241 5.783 26.956 1.00 90.00 108 GLN A CA 1
ATOM 858 C C . GLN A 1 108 ? -24.892 5.147 27.321 1.00 90.00 108 GLN A C 1
ATOM 860 O O . GLN A 1 108 ? -23.948 5.160 26.522 1.00 90.00 108 GLN A O 1
ATOM 865 N N . ILE A 1 109 ? -24.761 4.625 28.543 1.00 90.44 109 ILE A N 1
ATOM 866 C CA . ILE A 1 109 ? -23.560 3.904 28.977 1.00 90.44 109 ILE A CA 1
ATOM 867 C C . ILE A 1 109 ? -23.464 2.560 28.243 1.00 90.44 109 ILE A C 1
ATOM 869 O O . ILE A 1 109 ? -22.383 2.225 27.749 1.00 90.44 109 ILE A O 1
ATOM 873 N N . GLN A 1 110 ? -24.582 1.844 28.082 1.00 91.88 110 GLN A N 1
ATOM 874 C CA . GLN A 1 110 ? -24.628 0.584 27.338 1.00 91.88 110 GLN A CA 1
ATOM 875 C C . GLN A 1 110 ? -24.199 0.764 25.878 1.00 91.88 110 GLN A C 1
ATOM 877 O O . GLN A 1 110 ? -23.342 0.022 25.398 1.00 91.88 110 GLN A O 1
ATOM 882 N N . GLU A 1 111 ? -24.708 1.785 25.182 1.00 94.31 111 GLU A N 1
ATOM 883 C CA . GLU A 1 111 ? -24.310 2.062 23.794 1.00 94.31 111 GLU A CA 1
ATOM 884 C C . GLU A 1 111 ? -22.796 2.295 23.660 1.00 94.31 111 GLU A C 1
ATOM 886 O O . GLU A 1 111 ? -22.156 1.819 22.714 1.00 94.31 111 GLU A O 1
ATOM 891 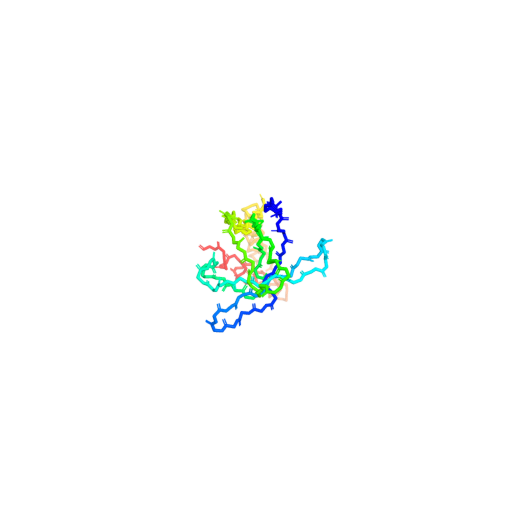N N . LYS A 1 112 ? -22.186 2.987 24.632 1.00 93.44 112 LYS A N 1
ATOM 892 C CA . LYS A 1 112 ? -20.732 3.219 24.666 1.00 93.44 112 LYS A CA 1
ATOM 893 C C . LYS A 1 112 ? -19.952 1.929 24.916 1.00 93.44 112 LYS A C 1
ATOM 895 O O . LYS A 1 112 ? -18.908 1.724 24.289 1.00 93.44 112 LYS A O 1
ATOM 900 N N . ILE A 1 113 ? -20.440 1.061 25.803 1.00 94.50 113 ILE A N 1
ATOM 901 C CA . ILE A 1 113 ? -19.847 -0.260 26.064 1.00 94.50 113 ILE A CA 1
ATOM 902 C C . ILE A 1 113 ? -19.910 -1.129 24.804 1.00 94.50 113 ILE A C 1
ATOM 904 O O . ILE A 1 113 ? -18.903 -1.744 24.432 1.00 94.50 113 ILE A O 1
ATOM 908 N N . ASP A 1 114 ? -21.044 -1.141 24.107 1.00 95.31 114 ASP A N 1
ATOM 909 C CA . ASP A 1 114 ? -21.238 -1.910 22.876 1.00 95.31 114 ASP A CA 1
ATOM 910 C C . ASP A 1 114 ? -20.328 -1.412 21.755 1.00 95.31 114 ASP A C 1
ATOM 912 O O . ASP A 1 114 ? -19.695 -2.208 21.048 1.00 95.31 114 ASP A O 1
ATOM 916 N N . TRP A 1 115 ? -20.208 -0.090 21.614 1.00 94.69 115 TRP A N 1
ATOM 917 C CA . TRP A 1 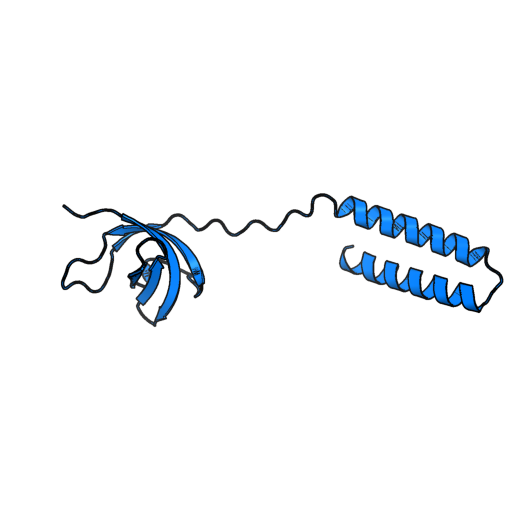115 ? -19.305 0.524 20.647 1.00 94.69 115 TRP A CA 1
ATOM 918 C C . TRP A 1 115 ? -17.843 0.153 20.924 1.00 94.69 115 TRP A C 1
ATOM 920 O O . TRP A 1 115 ? -17.132 -0.278 20.011 1.00 94.69 115 TRP A O 1
ATOM 930 N N . LEU A 1 116 ? -17.399 0.239 22.184 1.00 93.75 116 LEU A N 1
ATOM 931 C CA . LEU A 1 116 ? -16.047 -0.168 22.579 1.00 93.75 116 LEU A CA 1
ATOM 932 C C . LEU A 1 116 ? -15.814 -1.664 22.360 1.00 93.75 116 LEU A C 1
ATOM 934 O O . LEU A 1 116 ? -14.741 -2.048 21.899 1.00 93.75 116 LEU A O 1
ATOM 938 N N . THR A 1 117 ? -16.806 -2.506 22.642 1.00 93.38 117 THR A N 1
ATOM 939 C CA . THR A 1 117 ? -16.712 -3.961 22.461 1.00 93.38 117 THR A CA 1
ATOM 940 C C . THR A 1 117 ? -16.553 -4.328 20.990 1.00 93.38 117 THR A C 1
ATOM 942 O O . THR A 1 117 ? -15.633 -5.072 20.641 1.00 93.38 117 THR A O 1
ATOM 945 N N . LYS A 1 118 ? -17.375 -3.743 20.109 1.00 92.88 118 LYS A N 1
ATOM 946 C CA . LYS A 1 118 ? -17.226 -3.893 18.653 1.00 92.88 118 LYS A CA 1
ATOM 947 C C . LYS A 1 118 ? -15.858 -3.395 18.192 1.00 92.88 118 LYS A C 1
ATOM 949 O O . LYS A 1 118 ? -15.167 -4.114 17.476 1.00 92.88 118 LYS A O 1
ATOM 954 N N . GLY A 1 119 ? -15.440 -2.216 18.652 1.00 88.56 119 GLY A N 1
ATOM 955 C CA . GLY A 1 119 ? -14.138 -1.639 18.327 1.00 88.56 119 GLY A CA 1
ATOM 956 C C . GLY A 1 119 ? -12.968 -2.544 18.717 1.00 88.56 119 GLY A C 1
ATOM 957 O O . GLY A 1 119 ? -12.086 -2.760 17.898 1.00 88.56 119 GLY A O 1
ATOM 958 N N . ILE A 1 120 ? -12.978 -3.121 19.923 1.00 90.38 120 ILE A N 1
ATOM 959 C CA . ILE A 1 120 ? -11.937 -4.049 20.397 1.00 90.38 120 ILE A CA 1
ATOM 960 C C . ILE A 1 120 ? -11.928 -5.342 19.562 1.00 90.38 120 ILE A C 1
ATOM 962 O O . ILE A 1 120 ? -10.852 -5.799 19.183 1.00 90.38 120 ILE A O 1
ATOM 966 N N . SER A 1 121 ? -13.105 -5.888 19.226 1.00 88.81 121 SER A N 1
ATOM 967 C CA . SER A 1 121 ? -13.240 -7.161 18.491 1.00 88.81 121 SER A CA 1
ATOM 968 C C . SER A 1 121 ? -12.627 -7.156 17.089 1.00 88.81 121 SER A C 1
ATOM 970 O O . SER A 1 121 ? -12.251 -8.201 16.574 1.00 88.81 121 SER A O 1
ATOM 972 N N . LEU A 1 122 ? -12.483 -5.981 16.470 1.00 85.19 122 LEU A N 1
ATOM 973 C CA . LEU A 1 122 ? -11.847 -5.847 15.156 1.00 85.19 122 LEU A CA 1
ATOM 974 C C . LEU A 1 122 ? -10.334 -6.104 15.196 1.00 85.19 122 LEU A C 1
ATOM 976 O O . LEU A 1 122 ? -9.693 -6.165 14.146 1.00 85.19 122 LEU A O 1
ATOM 980 N N . PHE A 1 123 ? -9.756 -6.202 16.393 1.00 77.75 123 PHE A N 1
ATOM 981 C CA . PHE A 1 123 ? -8.311 -6.201 16.602 1.00 77.75 123 PHE A CA 1
ATOM 982 C C . PHE A 1 123 ? -7.810 -7.273 17.579 1.00 77.75 123 PHE A C 1
ATOM 984 O O . PHE A 1 123 ? -6.602 -7.338 17.819 1.00 77.75 123 PHE A O 1
ATOM 991 N N . SER A 1 124 ? -8.716 -8.068 18.151 1.00 64.44 124 SER A N 1
ATOM 992 C CA . SER A 1 124 ? -8.445 -9.242 18.993 1.00 64.44 124 SER A CA 1
ATOM 993 C C . SER A 1 124 ? -8.566 -10.520 18.176 1.00 64.44 124 SER A C 1
ATOM 995 O O . SER A 1 124 ? -7.649 -11.361 18.266 1.00 64.44 124 SER A O 1
#

Foldseek 3Di:
DQDKDWAKFFFQDDDPFWTWTAGPVVRDIAIAGCVQPDPHDGGDIWTFTWRGADVVGRHIGTPDTDPPPDPDPPPPPCPVVVLVVLVVVLVVLVVVLVVDDDPVVNVVSVVSNVVSVVVNVVPD

pLDDT: mean 85.18, std 9.93, range [49.47, 95.31]

Secondary structure (DSSP, 8-state):
----EEEEEEEEEE-SSEEEEEETTTTEEEEEEGGGSTT--TT-EEEEEEEPPPTT----EEEEEEPPPPPPP---TTHHHHHHHHHHHHHHHHHHHHH---HHHHHHHHHHHHHHHHHHHTT-

Sequence (124 aa):
MNNITHLKGFIESINDDTICVFSKKDNCRYLFKITDIPNSKTFDKVDLLIIPAKPGEELSRILSAKPSKKPKPIKIANFSTLLKHMIITKERLIATQEEEQNSESTEQIQEKIDWLTKGISLFS